Protein AF-A0A928IYZ0-F1 (afdb_monomer)

Secondary structure (DSSP, 8-state):
--TT--EEEE-TBTTTBSSS---TT-GGG--B-TTHHHHHHHHTTT-EEEEEESS-HHHHHHHHHHTT-GGGEEEEEEHHHHT--TT-HHHHHHHHHHHT--GGGEEEEES-HHHHHHHHHTT-EEEEE-TT----SS-EESSHHHHHHHH-

Sequence (152 aa):
MICQYKTLILDAYGVIFKEYSCKSNEIESLTMDEGFLDFANKIKSKYEIVLLSNDDSEQSKKITAYYGIDEYFSAKIISSEANCKKPSLQIFDITLERIGRKPSECIFVDWDVKSLLAAEEVGISTVLFNRNEDNFDGMTVYSFKELFDIIG

Solvent-accessible surface area (backbone atoms only — not comparable to full-atom values): 8533 Å² total; per-residue (Å²): 138,71,89,60,54,47,34,40,35,31,30,46,44,39,54,44,23,67,45,82,68,81,62,96,85,47,72,85,77,59,45,68,42,84,47,44,64,63,40,50,67,65,41,56,83,69,28,50,31,29,40,50,30,85,39,52,51,70,57,51,51,52,53,35,57,73,72,66,51,57,87,62,43,80,42,77,48,32,17,60,76,67,77,41,42,77,52,44,56,66,41,55,53,53,46,32,62,76,72,72,52,59,38,73,25,31,38,39,38,35,52,52,65,66,42,42,55,32,38,44,78,69,46,25,43,56,35,38,34,45,81,79,74,71,93,67,101,62,53,72,32,77,44,47,64,52,47,40,75,74,75,102

Nearest PDB structures (foldseek):
  2no5-assembly1_B  TM=8.684E-01  e=2.177E-08  Burkholderia cepacia
  2no4-assembly1_B  TM=8.672E-01  e=4.312E-08  Burkholderia cepacia
  6q7q-assembly1_A  TM=9.008E-01  e=3.808E-08  Pyrococcus horikoshii
  3cnh-assembly2_B  TM=8.966E-01  e=4.862E-07  Deinococcus radiodurans R1 = ATCC 13939 = DSM 20539
  7arp-assembly1_B  TM=8.706E-01  e=7.058E-07  Zobellia galactanivorans

pLDDT: mean 93.75, std 9.57, range [50.94, 98.81]

Foldseek 3Di:
DQPQAAAEEEECAVAQWVHNDDDQPPLVPIHGDPLVVVLLVVCLVRYQYAYAYADDPVSVVVNCVVVVNPVSHPYYQYCVVVVHHPPPLVSLVVVCVVVVHQLRRYEYEDQDQRNQVSSVVSPHHYEHCHCPVDDDPHHYDVDSVVVSVVND

Radius of gyration: 14.14 Å; Cα contacts (8 Å, |Δi|>4): 262; chains: 1; bounding box: 41×33×32 Å

Structure (mmCIF, N/CA/C/O backbone):
data_AF-A0A928IYZ0-F1
#
_entry.id   AF-A0A928IYZ0-F1
#
loop_
_atom_site.group_PDB
_atom_site.id
_atom_site.type_symbol
_atom_site.label_atom_id
_atom_site.label_alt_id
_atom_site.label_comp_id
_atom_site.label_asym_id
_atom_site.label_entity_id
_atom_site.label_seq_id
_atom_site.pdbx_PDB_ins_code
_atom_site.Cartn_x
_atom_site.Cartn_y
_atom_site.Cartn_z
_atom_site.occupancy
_atom_site.B_iso_or_equiv
_atom_site.auth_seq_id
_atom_site.auth_comp_id
_atom_site.auth_asym_id
_atom_site.auth_atom_id
_atom_site.pdbx_PDB_model_num
ATOM 1 N N . MET A 1 1 ? -21.509 -4.970 0.964 1.00 51.00 1 MET A N 1
ATOM 2 C CA . MET A 1 1 ? -20.483 -5.267 1.989 1.00 51.00 1 MET A CA 1
ATOM 3 C C . MET A 1 1 ? -19.306 -4.271 1.977 1.00 51.00 1 MET A C 1
ATOM 5 O O . MET A 1 1 ? -18.388 -4.441 2.756 1.00 51.00 1 MET A O 1
ATOM 9 N N . ILE A 1 2 ? -19.353 -3.201 1.161 1.00 50.94 2 ILE A N 1
ATOM 10 C CA . ILE A 1 2 ? -18.227 -2.274 0.891 1.00 50.94 2 ILE A CA 1
ATOM 11 C C . ILE A 1 2 ? -18.224 -1.045 1.839 1.00 50.94 2 ILE A C 1
ATOM 13 O O . ILE A 1 2 ? -17.278 -0.278 1.885 1.00 50.94 2 ILE A O 1
ATOM 17 N N . CYS A 1 3 ? -19.263 -0.863 2.664 1.00 56.00 3 CYS A N 1
ATOM 18 C CA . CYS A 1 3 ? -19.487 0.370 3.436 1.00 56.00 3 CYS A CA 1
ATOM 19 C C . CYS A 1 3 ? -18.571 0.560 4.671 1.00 56.00 3 CYS A C 1
ATOM 21 O O . CYS A 1 3 ? -18.749 1.539 5.396 1.00 56.00 3 CYS A O 1
ATOM 23 N N . GLN A 1 4 ? -17.649 -0.373 4.952 1.00 73.12 4 GLN A N 1
ATOM 24 C CA . GLN A 1 4 ? -16.816 -0.348 6.167 1.00 73.12 4 GLN A CA 1
ATOM 25 C C . GLN A 1 4 ? -15.417 0.244 5.959 1.00 73.12 4 GLN A C 1
ATOM 27 O O . GLN A 1 4 ? -14.876 0.848 6.883 1.00 73.12 4 GLN A O 1
ATOM 32 N N . TYR A 1 5 ? -14.846 0.102 4.762 1.00 80.31 5 TYR A N 1
ATOM 33 C CA . TYR A 1 5 ? -13.495 0.571 4.475 1.00 80.31 5 TYR A CA 1
ATOM 34 C C . TYR A 1 5 ? -13.516 2.002 3.947 1.00 80.31 5 TYR A C 1
ATOM 36 O O . TYR A 1 5 ? -14.387 2.374 3.164 1.00 80.31 5 TYR A O 1
ATOM 44 N N . LYS A 1 6 ? -12.549 2.801 4.393 1.00 90.62 6 LYS A N 1
ATOM 45 C CA . LYS A 1 6 ? -12.400 4.219 4.041 1.00 90.62 6 LYS A CA 1
ATOM 46 C C . LYS A 1 6 ? -11.017 4.539 3.493 1.00 90.62 6 LYS A C 1
ATOM 48 O O . LYS A 1 6 ? -10.877 5.499 2.740 1.00 90.62 6 LYS A O 1
ATOM 53 N N . THR A 1 7 ? -10.012 3.744 3.855 1.00 97.75 7 THR A N 1
ATOM 54 C CA . THR A 1 7 ? -8.623 3.993 3.475 1.00 97.75 7 THR A CA 1
ATOM 55 C C . THR A 1 7 ? -8.022 2.777 2.789 1.00 97.75 7 THR A C 1
ATOM 57 O O . THR A 1 7 ? -8.152 1.649 3.264 1.00 97.75 7 THR A O 1
ATOM 60 N N . LEU A 1 8 ? -7.347 3.032 1.672 1.00 98.38 8 LEU A N 1
ATOM 61 C CA . LEU A 1 8 ? -6.529 2.068 0.955 1.00 98.38 8 LEU A CA 1
ATOM 62 C C . LEU A 1 8 ? -5.058 2.431 1.166 1.00 98.38 8 LEU A C 1
ATOM 64 O O . LEU A 1 8 ? -4.593 3.463 0.689 1.00 98.38 8 LEU A O 1
ATOM 68 N N . ILE A 1 9 ? -4.333 1.591 1.891 1.00 98.81 9 ILE A N 1
ATOM 69 C CA . ILE A 1 9 ? -2.904 1.738 2.153 1.00 98.81 9 ILE A CA 1
ATOM 70 C C . ILE A 1 9 ? -2.162 0.861 1.141 1.00 98.81 9 ILE A C 1
ATOM 72 O O . ILE A 1 9 ? -2.421 -0.337 1.063 1.00 98.81 9 ILE A O 1
ATOM 76 N N . LEU A 1 10 ? -1.252 1.443 0.366 1.00 98.75 10 LEU A N 1
ATOM 77 C CA . LEU A 1 10 ? -0.476 0.752 -0.664 1.00 98.75 10 LEU A CA 1
ATOM 78 C C . LEU A 1 10 ? 1.013 0.772 -0.310 1.00 98.75 10 LEU A C 1
ATOM 80 O O . LEU A 1 10 ? 1.535 1.816 0.094 1.00 98.75 10 LEU A O 1
ATOM 84 N N . ASP A 1 11 ? 1.708 -0.349 -0.504 1.00 98.31 11 ASP A N 1
ATOM 85 C CA . ASP A 1 11 ? 3.164 -0.326 -0.658 1.00 98.31 11 ASP A CA 1
ATOM 86 C C . ASP A 1 11 ? 3.570 0.314 -1.996 1.00 98.31 11 ASP A C 1
ATOM 88 O O . ASP A 1 11 ? 2.783 0.392 -2.943 1.00 98.31 11 ASP A O 1
ATOM 92 N N . ALA A 1 12 ? 4.810 0.801 -2.072 1.00 97.06 12 ALA A N 1
ATOM 93 C CA . ALA A 1 12 ? 5.353 1.356 -3.307 1.00 97.06 12 ALA A CA 1
ATOM 94 C C . ALA A 1 12 ? 5.855 0.253 -4.250 1.00 97.06 12 ALA A C 1
ATOM 96 O O . ALA A 1 12 ? 5.420 0.155 -5.397 1.00 97.06 12 ALA A O 1
ATOM 97 N N . TYR A 1 13 ? 6.800 -0.549 -3.772 1.00 94.94 13 TYR A N 1
ATOM 98 C CA . TYR A 1 13 ? 7.577 -1.489 -4.574 1.00 94.94 13 TYR A CA 1
ATOM 99 C C . TYR A 1 13 ? 6.845 -2.827 -4.666 1.00 94.94 13 TYR A C 1
ATOM 101 O O . TYR A 1 13 ? 6.063 -3.156 -3.793 1.00 94.94 13 TYR A O 1
ATOM 109 N N . GLY A 1 14 ? 6.982 -3.575 -5.757 1.00 93.81 14 GLY A N 1
ATOM 110 C CA . GLY A 1 14 ? 6.186 -4.786 -6.017 1.00 93.81 14 GLY A CA 1
ATOM 111 C C . GLY A 1 14 ? 4.671 -4.566 -6.214 1.00 93.81 14 GLY A C 1
ATOM 112 O O . GLY A 1 14 ? 4.004 -5.440 -6.769 1.00 93.81 14 GLY A O 1
ATOM 113 N N . VAL A 1 15 ? 4.120 -3.406 -5.837 1.00 97.12 15 VAL A N 1
ATOM 114 C CA . VAL A 1 15 ? 2.703 -3.036 -5.993 1.00 97.12 15 VAL A CA 1
ATOM 115 C C . VAL A 1 15 ? 2.544 -1.973 -7.082 1.00 97.12 15 VAL A C 1
ATOM 117 O O . VAL A 1 15 ? 2.103 -2.298 -8.187 1.00 97.12 15 VAL A O 1
ATOM 120 N N . ILE A 1 16 ? 2.923 -0.720 -6.795 1.00 97.75 16 ILE A N 1
ATOM 121 C CA . ILE A 1 16 ? 2.821 0.422 -7.721 1.00 97.75 16 ILE A CA 1
ATOM 122 C C . ILE A 1 16 ? 3.962 0.388 -8.736 1.00 97.75 16 ILE A C 1
ATOM 124 O O . ILE A 1 16 ? 3.732 0.571 -9.929 1.00 97.75 16 ILE A O 1
ATOM 128 N N . PHE A 1 17 ? 5.181 0.135 -8.270 1.00 95.75 17 PHE A N 1
ATOM 129 C CA . PHE A 1 17 ? 6.361 -0.076 -9.102 1.00 95.75 17 PHE A CA 1
ATOM 130 C C . PHE A 1 17 ? 6.646 -1.572 -9.194 1.00 95.75 17 PHE A C 1
ATOM 132 O O . PHE A 1 17 ? 6.497 -2.292 -8.210 1.00 95.75 17 PHE A O 1
ATOM 139 N N . LYS A 1 18 ? 7.016 -2.065 -10.376 1.00 91.00 18 LYS A N 1
ATOM 140 C CA . LYS A 1 18 ? 7.190 -3.508 -10.615 1.00 91.00 18 LYS A CA 1
ATOM 141 C C . LYS A 1 18 ? 8.423 -4.071 -9.909 1.00 91.00 18 LYS A C 1
ATOM 143 O O . LYS A 1 18 ? 8.499 -5.268 -9.655 1.00 91.00 18 LYS A O 1
ATOM 148 N N . GLU A 1 19 ? 9.382 -3.215 -9.593 1.00 84.69 19 GLU A N 1
ATOM 149 C CA . GLU A 1 19 ? 10.603 -3.553 -8.883 1.00 84.69 19 GLU A CA 1
ATOM 150 C C . GLU A 1 19 ? 10.366 -3.610 -7.369 1.00 84.69 19 GLU A C 1
ATOM 152 O O . GLU A 1 19 ? 9.580 -2.840 -6.824 1.00 84.69 19 GLU A O 1
ATOM 157 N N . TYR A 1 20 ? 11.103 -4.482 -6.675 1.00 73.62 20 TYR A N 1
ATOM 158 C CA . TYR A 1 20 ? 11.013 -4.682 -5.217 1.00 73.62 20 TYR A CA 1
ATOM 159 C C . TYR A 1 20 ? 11.842 -3.687 -4.389 1.00 73.62 20 TYR A C 1
ATOM 161 O O . TYR A 1 20 ? 11.783 -3.687 -3.162 1.00 73.62 20 TYR A O 1
ATOM 169 N N . SER A 1 21 ? 12.655 -2.863 -5.051 1.00 72.69 21 SER A N 1
ATOM 170 C CA . SER A 1 21 ? 13.391 -1.749 -4.447 1.00 72.69 21 SER A CA 1
ATOM 171 C C . SER A 1 21 ? 13.930 -0.830 -5.539 1.00 72.69 21 SER A C 1
ATOM 173 O O . SER A 1 21 ? 14.270 -1.297 -6.628 1.00 72.69 21 SER A O 1
ATOM 175 N N . CYS A 1 22 ? 14.075 0.458 -5.233 1.00 67.38 22 CYS A N 1
ATOM 176 C CA . CYS A 1 22 ? 14.836 1.384 -6.064 1.00 67.38 22 CYS A CA 1
ATOM 177 C C . CYS A 1 22 ? 16.256 1.529 -5.501 1.00 67.38 22 CYS A C 1
ATOM 179 O O . CYS A 1 22 ? 16.443 1.829 -4.320 1.00 67.38 22 CYS A O 1
ATOM 181 N N . LYS A 1 23 ? 17.279 1.354 -6.343 1.00 66.62 23 LYS A N 1
ATOM 182 C CA . LYS A 1 23 ? 18.632 1.816 -6.010 1.00 66.62 23 LYS A CA 1
ATOM 183 C C . LYS A 1 23 ? 18.641 3.328 -6.204 1.00 66.62 23 LYS A C 1
ATOM 185 O O . LYS A 1 23 ? 18.247 3.798 -7.265 1.00 66.62 23 LYS A O 1
ATOM 190 N N . SER A 1 24 ? 19.102 4.072 -5.200 1.00 60.19 24 SER A N 1
ATOM 191 C CA . SER A 1 24 ? 18.935 5.528 -5.012 1.00 60.19 24 SER A CA 1
ATOM 192 C C . SER A 1 24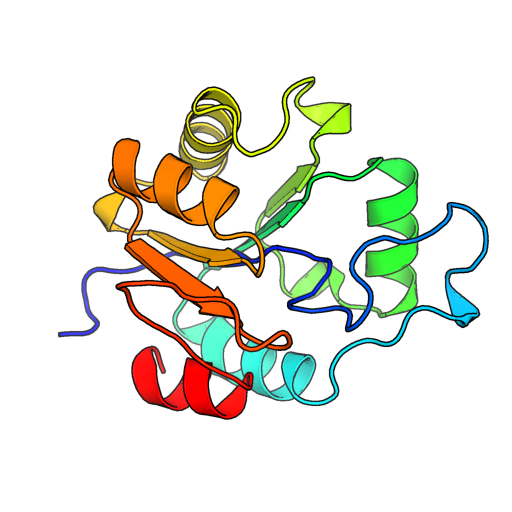 ? 19.340 6.467 -6.169 1.00 60.19 24 SER A C 1
ATOM 194 O O . SER A 1 24 ? 19.156 7.672 -6.050 1.00 60.19 24 SER A O 1
ATOM 196 N N . ASN A 1 25 ? 19.835 5.956 -7.301 1.00 58.22 25 ASN A N 1
ATOM 197 C CA . ASN A 1 25 ? 20.254 6.737 -8.468 1.00 58.22 25 ASN A CA 1
ATOM 198 C C . ASN A 1 25 ? 19.658 6.267 -9.815 1.00 58.22 25 ASN A C 1
ATOM 200 O O . ASN A 1 25 ? 20.034 6.817 -10.844 1.00 58.22 25 ASN A O 1
ATOM 204 N N . GLU A 1 26 ? 18.750 5.285 -9.847 1.00 70.06 26 GLU A N 1
ATOM 205 C CA . GLU A 1 26 ? 18.227 4.708 -11.103 1.00 70.06 26 GLU A CA 1
ATOM 206 C C . GLU A 1 26 ? 16.699 4.850 -11.229 1.00 70.06 26 GLU A C 1
ATOM 208 O O . GLU A 1 26 ? 15.999 3.900 -11.555 1.00 70.06 26 GLU A O 1
ATOM 213 N N . ILE A 1 27 ? 16.143 6.041 -10.976 1.00 76.75 27 ILE A N 1
ATOM 214 C CA . ILE A 1 27 ? 14.689 6.279 -11.132 1.00 76.75 27 ILE A CA 1
ATOM 215 C C . ILE A 1 27 ? 14.220 5.942 -12.560 1.00 76.75 27 ILE A C 1
ATOM 217 O O . ILE A 1 27 ? 13.117 5.444 -12.740 1.00 76.75 27 ILE A O 1
ATOM 221 N N . GLU A 1 28 ? 15.076 6.148 -13.564 1.00 73.50 28 GLU A N 1
ATOM 222 C CA . GLU A 1 28 ? 14.785 5.850 -14.974 1.00 73.50 28 GLU A CA 1
ATOM 223 C C . GLU A 1 28 ? 14.610 4.353 -15.274 1.00 73.50 28 GLU A C 1
ATOM 225 O O . GLU A 1 28 ? 14.005 4.012 -16.288 1.00 73.50 28 GLU A O 1
ATOM 230 N N . SER A 1 29 ? 15.136 3.459 -14.426 1.00 79.06 29 SER A N 1
ATOM 231 C CA . SER A 1 29 ? 14.951 2.009 -14.576 1.00 79.06 29 SER A CA 1
ATOM 232 C C . SER A 1 29 ? 13.746 1.481 -13.803 1.00 79.06 29 SER A C 1
ATOM 234 O O . SER A 1 29 ? 13.346 0.339 -14.022 1.00 79.06 29 SER A O 1
ATOM 236 N N . LEU A 1 30 ? 13.162 2.301 -12.924 1.00 89.06 30 LEU A N 1
ATOM 237 C CA . LEU A 1 30 ? 11.943 1.963 -12.210 1.00 89.06 30 LEU A CA 1
ATOM 238 C C . LEU A 1 30 ? 10.769 1.971 -13.200 1.00 89.06 30 LEU A C 1
ATOM 240 O O . LEU A 1 30 ? 10.664 2.830 -14.078 1.00 89.06 30 LEU A O 1
ATOM 244 N N . THR A 1 31 ? 9.862 1.010 -13.076 1.00 92.88 31 THR A N 1
ATOM 245 C CA . THR A 1 31 ? 8.715 0.876 -13.971 1.00 92.88 31 THR A CA 1
ATOM 246 C C . THR A 1 31 ? 7.443 0.896 -13.148 1.00 92.88 31 THR A C 1
ATOM 248 O O . THR A 1 31 ? 7.119 -0.063 -12.446 1.00 92.88 31 THR A O 1
ATOM 251 N N . MET A 1 32 ? 6.678 1.981 -13.260 1.00 95.69 32 MET A N 1
ATOM 252 C CA . MET A 1 32 ? 5.332 2.026 -12.696 1.00 95.69 32 MET A CA 1
ATOM 253 C C . MET A 1 32 ? 4.419 1.050 -13.443 1.00 95.69 32 MET A C 1
ATOM 255 O O . MET A 1 32 ? 4.477 0.929 -14.669 1.00 95.69 32 MET A O 1
ATOM 259 N N . ASP A 1 33 ? 3.569 0.344 -12.707 1.00 97.06 33 ASP A N 1
ATOM 260 C CA . ASP A 1 33 ? 2.554 -0.512 -13.294 1.00 97.06 33 ASP A CA 1
ATOM 261 C C . ASP A 1 33 ? 1.544 0.315 -14.096 1.00 97.06 33 ASP A C 1
ATOM 263 O O . ASP A 1 33 ? 0.995 1.310 -13.619 1.00 97.06 33 ASP A O 1
ATOM 267 N N . GLU A 1 34 ? 1.282 -0.119 -15.326 1.00 95.88 34 GLU A N 1
ATOM 268 C CA . GLU A 1 34 ? 0.387 0.568 -16.258 1.00 95.88 34 GLU A CA 1
ATOM 269 C C . GLU A 1 34 ? -1.065 0.639 -15.762 1.00 95.88 34 GLU 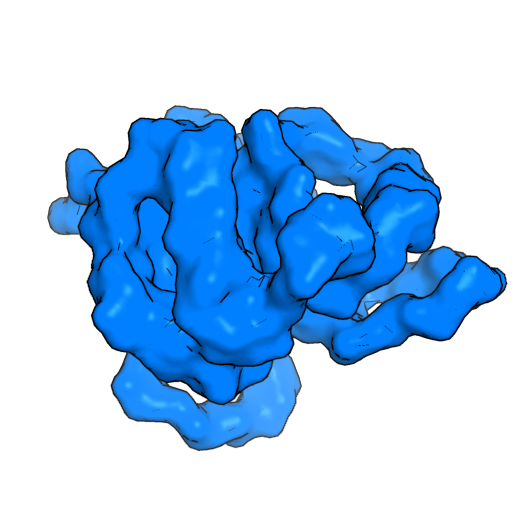A C 1
ATOM 271 O O . GLU A 1 34 ? -1.798 1.558 -16.126 1.00 95.88 34 GLU A O 1
ATOM 276 N N . GLY A 1 35 ? -1.478 -0.290 -14.893 1.00 97.69 35 GLY A N 1
ATOM 277 C CA . GLY A 1 35 ? -2.812 -0.316 -14.307 1.00 97.69 35 GLY A CA 1
ATOM 278 C C . GLY A 1 35 ? -3.006 0.661 -13.148 1.00 97.69 35 GLY A C 1
ATOM 279 O O . GLY A 1 35 ? -4.152 0.954 -12.802 1.00 97.69 35 GLY A O 1
ATOM 280 N N . PHE A 1 36 ? -1.929 1.189 -12.552 1.00 98.44 36 PHE A N 1
ATOM 281 C CA . PHE A 1 36 ? -2.030 1.998 -11.334 1.00 98.44 36 PHE A CA 1
ATOM 282 C C . PHE A 1 36 ? -2.823 3.291 -11.548 1.00 98.44 36 PHE A C 1
ATOM 284 O O . PHE A 1 36 ? -3.709 3.596 -10.756 1.00 98.44 36 PHE A O 1
ATOM 291 N N . LEU A 1 37 ? -2.546 4.049 -12.616 1.00 98.38 37 LEU A N 1
ATOM 292 C CA . LEU A 1 37 ? -3.185 5.356 -12.827 1.00 98.38 37 LEU A CA 1
ATOM 293 C C . LEU A 1 37 ? -4.692 5.237 -13.085 1.00 98.38 37 LEU A C 1
ATOM 295 O O . LEU A 1 37 ? -5.474 6.025 -12.550 1.00 98.38 37 LEU A O 1
ATOM 299 N N . ASP A 1 38 ? -5.115 4.261 -13.890 1.00 98.19 38 ASP A N 1
ATOM 300 C CA . ASP A 1 38 ? -6.539 4.005 -14.139 1.00 98.19 38 ASP A CA 1
ATOM 301 C C . ASP A 1 38 ? -7.249 3.561 -12.851 1.00 98.19 38 ASP A C 1
ATOM 303 O O . ASP A 1 38 ? -8.302 4.098 -12.495 1.00 98.19 38 ASP A O 1
ATOM 307 N N . PHE A 1 39 ? -6.624 2.654 -12.097 1.00 98.50 39 PHE A N 1
ATOM 308 C CA . PHE A 1 39 ? -7.111 2.214 -10.795 1.00 98.50 39 PHE A CA 1
ATOM 309 C C . PHE A 1 39 ? -7.255 3.372 -9.803 1.00 98.50 39 PHE A C 1
ATOM 311 O O . PHE A 1 39 ? -8.342 3.590 -9.263 1.00 98.50 39 PHE A O 1
ATOM 318 N N . ALA A 1 40 ? -6.189 4.148 -9.602 1.00 98.31 40 ALA A N 1
ATOM 319 C CA . ALA A 1 40 ? -6.152 5.256 -8.658 1.00 98.31 40 ALA A CA 1
ATOM 320 C C . ALA A 1 40 ? -7.219 6.308 -8.998 1.00 98.31 40 ALA A C 1
ATOM 322 O O . ALA A 1 40 ? -7.934 6.781 -8.114 1.00 98.31 40 ALA A O 1
ATOM 323 N N . ASN A 1 41 ? -7.414 6.619 -10.285 1.00 97.88 41 ASN A N 1
ATOM 324 C CA . ASN A 1 41 ? -8.455 7.549 -10.727 1.00 97.88 41 ASN A CA 1
ATOM 325 C C . ASN A 1 41 ? -9.879 7.066 -10.450 1.00 97.88 41 ASN A C 1
ATOM 327 O O . ASN A 1 41 ? -10.732 7.880 -10.091 1.00 97.88 41 ASN A O 1
ATOM 331 N N . LYS A 1 42 ? -10.147 5.767 -10.594 1.00 96.81 42 LYS A N 1
ATOM 332 C CA . LYS A 1 42 ? -11.467 5.193 -10.301 1.00 96.81 42 LYS A CA 1
ATOM 333 C C . LYS A 1 42 ? -11.725 5.111 -8.798 1.00 96.81 42 LYS A C 1
ATOM 335 O O . LYS A 1 42 ? -12.816 5.450 -8.335 1.00 96.81 42 LYS A O 1
ATOM 340 N N . ILE A 1 43 ? -10.718 4.695 -8.031 1.00 96.44 43 ILE A N 1
ATOM 341 C CA . ILE A 1 43 ? -10.880 4.345 -6.618 1.00 96.44 43 ILE A CA 1
ATOM 342 C C . ILE A 1 43 ? -10.784 5.549 -5.671 1.00 96.44 43 ILE A C 1
ATOM 344 O O . ILE A 1 43 ? -11.403 5.524 -4.608 1.00 96.44 43 ILE A O 1
ATOM 348 N N . LYS A 1 44 ? -10.108 6.642 -6.067 1.00 95.50 44 LYS A N 1
ATOM 349 C CA . LYS A 1 44 ? -9.925 7.847 -5.226 1.00 95.50 44 LYS A CA 1
ATOM 350 C C . LYS A 1 44 ? -11.223 8.548 -4.812 1.00 95.50 44 LYS A C 1
ATOM 352 O O . LYS A 1 44 ? -11.227 9.340 -3.880 1.00 95.50 44 LYS A O 1
ATOM 357 N N . SER A 1 45 ? -12.334 8.273 -5.499 1.00 93.12 45 SER A N 1
ATOM 358 C CA . SER A 1 45 ? -13.662 8.776 -5.111 1.00 93.12 45 SER A CA 1
ATOM 359 C C . SER A 1 45 ? -14.296 7.996 -3.950 1.00 93.12 45 SER A C 1
ATOM 361 O O . SER A 1 45 ? -15.216 8.495 -3.305 1.00 93.12 45 SER A O 1
ATOM 363 N N . LYS A 1 46 ? -13.814 6.774 -3.696 1.00 94.19 46 LYS A N 1
ATOM 364 C CA . LYS A 1 46 ? -14.321 5.841 -2.683 1.00 94.19 46 LYS A CA 1
ATOM 365 C C . LYS A 1 46 ? -13.387 5.713 -1.479 1.00 94.19 46 LYS A C 1
ATOM 367 O O . LYS A 1 46 ? -13.870 5.480 -0.375 1.00 94.19 46 LYS A O 1
ATOM 372 N N . TYR A 1 47 ? -12.080 5.872 -1.693 1.00 96.88 47 TYR A N 1
ATOM 373 C CA . TYR A 1 47 ? -11.048 5.663 -0.680 1.00 96.88 47 TYR A CA 1
ATOM 374 C C . TYR A 1 47 ? -10.086 6.844 -0.598 1.00 96.88 47 TYR A C 1
ATOM 376 O O . TYR A 1 47 ? -9.670 7.397 -1.616 1.00 96.88 47 TYR A O 1
ATOM 384 N N . GLU A 1 48 ? -9.649 7.153 0.619 1.00 97.38 48 GLU A N 1
ATOM 385 C CA . GLU A 1 48 ? -8.390 7.864 0.831 1.00 97.38 48 GLU A CA 1
ATOM 386 C C . GLU A 1 48 ? -7.237 6.905 0.533 1.00 97.38 48 GLU A C 1
ATOM 388 O O . GLU A 1 48 ? -7.152 5.839 1.145 1.00 97.38 48 GLU A O 1
ATOM 393 N N . ILE A 1 49 ? -6.359 7.262 -0.403 1.00 98.56 49 ILE A N 1
ATOM 394 C CA . ILE A 1 49 ? -5.205 6.429 -0.748 1.00 98.56 49 ILE A CA 1
ATOM 395 C C . ILE A 1 49 ? -3.997 6.913 0.052 1.00 98.56 49 ILE A C 1
ATOM 397 O O . ILE A 1 49 ? -3.700 8.106 0.093 1.00 98.56 49 ILE A O 1
ATOM 401 N N . VAL A 1 50 ? -3.296 5.987 0.692 1.00 98.81 50 VAL A N 1
ATOM 402 C CA . VAL A 1 50 ? -2.142 6.252 1.554 1.00 98.81 50 VAL A CA 1
ATOM 403 C C . VAL A 1 50 ? -0.966 5.418 1.072 1.00 98.81 50 VAL A C 1
ATOM 405 O O . VAL A 1 50 ? -1.121 4.233 0.796 1.00 98.81 50 VAL A O 1
ATOM 408 N N . LEU A 1 51 ? 0.218 6.020 0.994 1.00 98.75 51 LEU A N 1
ATOM 409 C CA . LEU A 1 51 ? 1.454 5.293 0.716 1.00 98.75 51 LEU A CA 1
ATOM 410 C C . LEU A 1 51 ? 2.112 4.880 2.036 1.00 98.75 51 LEU A C 1
ATOM 412 O O . LEU A 1 51 ? 2.392 5.748 2.861 1.00 98.75 51 LEU A O 1
ATOM 416 N N . LEU A 1 52 ? 2.405 3.594 2.223 1.00 98.75 52 LEU A N 1
ATOM 417 C CA . LEU A 1 52 ? 3.210 3.081 3.336 1.00 98.75 52 LEU A CA 1
ATOM 418 C C . LEU A 1 52 ? 4.379 2.265 2.782 1.00 98.75 52 LEU A C 1
ATOM 420 O O . LEU A 1 52 ? 4.201 1.109 2.403 1.00 98.75 52 LEU A O 1
ATOM 424 N N . SER A 1 53 ? 5.575 2.856 2.769 1.00 97.94 53 SER A N 1
ATOM 425 C CA . SER A 1 53 ? 6.739 2.272 2.095 1.00 97.94 53 SER A CA 1
ATOM 426 C C . SER A 1 53 ? 7.971 2.173 2.994 1.00 97.94 53 SER A C 1
ATOM 428 O O . SER A 1 53 ? 8.347 3.115 3.707 1.00 97.94 53 SER A O 1
ATOM 430 N N . ASN A 1 54 ? 8.638 1.021 2.912 1.00 96.81 54 ASN A N 1
ATOM 431 C CA . ASN A 1 54 ? 9.976 0.820 3.458 1.00 96.81 54 ASN A CA 1
ATOM 432 C C . ASN A 1 54 ? 11.015 1.476 2.540 1.00 96.81 54 ASN A C 1
ATOM 434 O O . ASN A 1 54 ? 11.704 0.794 1.786 1.00 96.81 54 ASN A O 1
ATOM 438 N N . ASP A 1 55 ? 11.109 2.800 2.602 1.00 94.56 55 ASP A N 1
ATOM 439 C CA . ASP A 1 55 ? 11.979 3.589 1.729 1.00 94.56 55 ASP A CA 1
ATOM 440 C C . ASP A 1 55 ? 12.766 4.656 2.501 1.00 94.56 55 ASP A C 1
ATOM 442 O O . ASP A 1 55 ? 12.506 4.916 3.686 1.00 94.56 55 ASP A O 1
ATOM 446 N N . ASP A 1 56 ? 13.704 5.280 1.792 1.00 94.25 56 ASP A N 1
ATOM 447 C CA . ASP A 1 56 ? 14.223 6.599 2.112 1.00 94.25 56 ASP A CA 1
ATOM 448 C C . ASP A 1 56 ? 13.243 7.694 1.654 1.00 94.25 56 ASP A C 1
ATOM 450 O O . ASP A 1 56 ? 12.639 7.628 0.582 1.00 94.25 56 ASP A O 1
ATOM 454 N N . SER A 1 57 ? 13.060 8.731 2.467 1.00 95.31 57 SER A N 1
ATOM 455 C CA . SER A 1 57 ? 12.054 9.756 2.218 1.00 95.31 57 SER A CA 1
ATOM 456 C C . SER A 1 57 ? 12.435 10.760 1.144 1.00 95.31 57 SER A C 1
ATOM 458 O O . SER A 1 57 ? 11.540 11.247 0.449 1.00 95.31 57 SER A O 1
ATOM 460 N N . GLU A 1 58 ? 13.722 11.064 0.953 1.00 94.38 58 GLU A N 1
ATOM 461 C CA . GLU A 1 58 ? 14.148 11.880 -0.184 1.00 94.38 58 GLU A CA 1
ATOM 462 C C . GLU A 1 58 ? 13.953 11.109 -1.485 1.00 94.38 58 GLU A C 1
ATOM 464 O O . GLU A 1 58 ? 13.449 11.668 -2.462 1.00 94.38 58 GLU A O 1
ATOM 469 N N . GLN A 1 59 ? 14.292 9.818 -1.484 1.00 92.31 59 GLN A N 1
ATOM 470 C CA . GLN A 1 59 ? 14.086 8.949 -2.637 1.00 92.31 59 GLN A CA 1
ATOM 471 C C . GLN A 1 59 ? 12.601 8.809 -2.985 1.00 92.31 59 GLN A C 1
ATOM 473 O O . GLN A 1 59 ? 12.209 9.064 -4.125 1.00 92.31 59 GLN A O 1
ATOM 478 N N . SER A 1 60 ? 11.758 8.502 -1.998 1.00 94.88 60 SER A N 1
ATOM 479 C CA . SER A 1 60 ? 10.312 8.383 -2.188 1.00 94.88 60 SER A CA 1
ATOM 480 C C . SER A 1 60 ? 9.694 9.674 -2.741 1.00 94.88 60 SER A C 1
ATOM 482 O O . SER A 1 60 ? 8.873 9.627 -3.663 1.00 94.88 60 SER A O 1
ATOM 484 N N . LYS A 1 61 ? 10.126 10.847 -2.250 1.00 95.56 61 LYS A N 1
ATOM 485 C CA . LYS A 1 61 ? 9.698 12.158 -2.777 1.00 95.56 61 LYS A CA 1
ATOM 486 C C . LYS A 1 61 ? 10.109 12.347 -4.236 1.00 95.56 61 LYS A C 1
ATOM 488 O O . LYS A 1 61 ? 9.283 12.775 -5.033 1.00 95.56 61 LYS A O 1
ATOM 493 N N . LYS A 1 62 ? 11.348 12.005 -4.604 1.00 94.12 62 LYS A N 1
ATOM 494 C CA . LYS A 1 62 ? 11.822 12.115 -5.995 1.00 94.12 62 LYS A CA 1
ATOM 495 C C . LYS A 1 62 ? 11.037 11.204 -6.936 1.00 94.12 62 LYS A C 1
ATOM 497 O O . LYS A 1 62 ? 10.616 11.662 -7.992 1.00 94.12 62 LYS A O 1
ATOM 502 N N . ILE A 1 63 ? 10.815 9.948 -6.548 1.00 94.06 63 ILE A N 1
ATOM 503 C CA . ILE A 1 63 ? 10.079 8.970 -7.359 1.00 94.06 63 ILE A CA 1
ATOM 504 C C . ILE A 1 63 ? 8.629 9.422 -7.561 1.00 94.06 63 ILE A C 1
ATOM 506 O O . ILE A 1 63 ? 8.167 9.519 -8.694 1.00 94.06 63 ILE A O 1
ATOM 510 N N . THR A 1 64 ? 7.915 9.744 -6.480 1.00 96.00 64 THR A N 1
ATOM 511 C CA . THR A 1 64 ? 6.502 10.163 -6.571 1.00 96.00 64 THR A CA 1
ATOM 512 C C . THR A 1 64 ? 6.321 11.428 -7.414 1.00 96.00 64 THR A C 1
ATOM 514 O O . THR A 1 64 ? 5.402 11.473 -8.237 1.00 96.00 64 THR A O 1
ATOM 517 N N . ALA A 1 65 ? 7.253 12.382 -7.313 1.00 95.50 65 ALA A N 1
ATOM 518 C CA . ALA A 1 65 ? 7.268 13.580 -8.146 1.00 95.50 65 ALA A CA 1
ATOM 519 C C . ALA A 1 65 ? 7.593 13.279 -9.619 1.00 95.50 65 ALA A C 1
ATOM 521 O O . ALA A 1 65 ? 6.962 13.846 -10.508 1.00 95.50 65 ALA A O 1
ATOM 522 N N . TYR A 1 66 ? 8.541 12.375 -9.890 1.00 94.44 66 TYR A N 1
ATOM 523 C CA . TYR A 1 66 ? 8.931 11.991 -11.251 1.00 94.44 66 TYR A CA 1
ATOM 524 C C . TYR A 1 66 ? 7.765 11.378 -12.038 1.00 94.44 66 TYR A C 1
ATOM 526 O O . TYR A 1 66 ? 7.540 11.749 -13.187 1.00 94.44 66 TYR A O 1
ATOM 534 N N . TYR A 1 67 ? 6.982 10.494 -11.409 1.00 95.62 67 TYR A N 1
ATOM 535 C CA . TYR A 1 67 ? 5.788 9.907 -12.034 1.00 95.62 67 TYR A CA 1
ATOM 536 C C . TYR A 1 67 ? 4.537 10.790 -11.934 1.00 95.62 67 TYR A C 1
ATOM 538 O O . TYR A 1 67 ? 3.508 10.439 -12.507 1.00 95.62 67 TYR A O 1
ATOM 546 N N . GLY A 1 68 ? 4.596 11.914 -11.212 1.00 96.88 68 GLY A N 1
ATOM 547 C CA . GLY A 1 68 ? 3.458 12.819 -11.041 1.00 96.88 68 GLY A CA 1
ATOM 548 C C . GLY A 1 68 ? 2.284 12.193 -10.282 1.00 96.88 68 GLY A C 1
ATOM 549 O O . GLY A 1 68 ? 1.135 12.457 -10.614 1.00 96.88 68 GLY A O 1
ATOM 550 N N . ILE A 1 69 ? 2.556 11.342 -9.287 1.00 97.88 69 ILE A N 1
ATOM 551 C CA . ILE A 1 69 ? 1.520 10.585 -8.556 1.00 97.88 69 ILE A CA 1
ATOM 552 C C . ILE A 1 69 ? 1.257 11.097 -7.137 1.00 97.88 69 ILE A C 1
ATOM 554 O O . ILE A 1 69 ? 0.448 10.520 -6.413 1.00 97.88 69 ILE A O 1
ATOM 558 N N . ASP A 1 70 ? 1.908 12.188 -6.730 1.00 97.69 70 ASP A N 1
ATOM 559 C CA . ASP A 1 70 ? 1.708 12.803 -5.413 1.00 97.69 70 ASP A CA 1
ATOM 560 C C . ASP A 1 70 ? 0.240 13.144 -5.122 1.00 97.69 70 ASP A C 1
ATOM 562 O O . ASP A 1 70 ? -0.206 13.005 -3.986 1.00 97.69 70 ASP A O 1
ATOM 566 N N . GLU A 1 71 ? -0.527 13.537 -6.143 1.00 96.31 71 GLU A N 1
ATOM 567 C CA . GLU A 1 71 ? -1.929 13.948 -5.996 1.00 96.31 71 GLU A CA 1
ATOM 568 C C . GLU A 1 71 ? -2.871 12.831 -5.521 1.00 96.31 71 GLU A C 1
ATOM 570 O O . GLU A 1 71 ? -3.953 13.122 -5.011 1.00 96.31 71 GLU A O 1
ATOM 575 N N . TYR A 1 72 ? -2.484 11.562 -5.680 1.00 98.19 72 TYR A N 1
ATOM 576 C CA . TYR A 1 72 ? -3.318 10.436 -5.263 1.00 98.19 72 TYR A CA 1
ATOM 577 C C . TYR A 1 72 ? -3.220 10.164 -3.764 1.00 98.19 72 TYR A C 1
ATOM 579 O O . TYR A 1 72 ? -4.150 9.594 -3.199 1.00 98.19 72 TYR A O 1
ATOM 587 N N . PHE A 1 73 ? -2.121 10.555 -3.114 1.00 98.44 73 PHE A N 1
ATOM 588 C CA . PHE A 1 73 ? -1.847 10.167 -1.736 1.00 98.44 73 PHE A CA 1
ATOM 589 C C . PHE A 1 73 ? -2.295 11.242 -0.745 1.00 98.44 73 PHE A C 1
ATOM 591 O O . PHE A 1 73 ? -1.720 12.327 -0.685 1.00 98.44 73 PHE A O 1
ATOM 598 N N . SER A 1 74 ? -3.271 10.917 0.106 1.00 97.69 74 SER A N 1
ATOM 599 C CA . SER A 1 74 ? -3.666 11.779 1.229 1.00 97.69 74 SER A CA 1
ATOM 600 C C . SER A 1 74 ? -2.602 11.813 2.332 1.00 97.69 74 SER A C 1
ATOM 602 O O . SER A 1 74 ? -2.479 12.804 3.052 1.00 97.69 74 SER A O 1
ATOM 604 N N . ALA A 1 75 ? -1.801 10.750 2.447 1.00 98.19 75 ALA A N 1
ATOM 605 C CA . ALA A 1 75 ? -0.633 10.678 3.313 1.00 98.19 75 ALA A CA 1
ATOM 606 C C . ALA A 1 75 ? 0.444 9.754 2.725 1.00 98.19 75 ALA A C 1
ATOM 608 O O . ALA A 1 75 ? 0.144 8.779 2.034 1.00 98.19 75 ALA A O 1
ATOM 609 N N . LYS A 1 76 ? 1.708 10.044 3.052 1.00 98.56 76 LYS A N 1
ATOM 610 C CA . LYS A 1 76 ? 2.863 9.182 2.773 1.00 98.56 76 LYS A CA 1
ATOM 611 C C . LYS A 1 76 ? 3.590 8.886 4.084 1.00 98.56 76 LYS A C 1
ATOM 613 O O . LYS A 1 76 ? 4.029 9.812 4.767 1.00 98.56 76 LYS A O 1
ATOM 618 N N . ILE A 1 77 ? 3.678 7.611 4.446 1.00 98.56 77 ILE A N 1
ATOM 619 C CA . ILE A 1 77 ? 4.373 7.101 5.624 1.00 98.56 77 ILE A CA 1
ATOM 620 C C . ILE A 1 77 ? 5.603 6.361 5.117 1.00 98.56 77 ILE A C 1
ATOM 622 O O . ILE A 1 77 ? 5.504 5.285 4.528 1.00 98.56 77 ILE A O 1
ATOM 626 N N . ILE A 1 78 ? 6.766 6.974 5.316 1.00 98.38 78 ILE A N 1
ATOM 627 C CA . ILE A 1 78 ? 8.040 6.459 4.825 1.00 98.38 78 ILE A CA 1
ATOM 628 C C . ILE A 1 78 ? 8.898 6.024 6.004 1.00 98.38 78 ILE A C 1
ATOM 630 O O . ILE A 1 78 ? 9.058 6.772 6.970 1.00 98.38 78 ILE A O 1
ATOM 634 N N . SER A 1 79 ? 9.454 4.817 5.924 1.00 98.00 79 SER A N 1
ATOM 635 C CA . SER A 1 79 ? 10.128 4.197 7.065 1.00 98.00 79 SER A CA 1
ATOM 636 C C . SER A 1 79 ? 11.314 4.995 7.619 1.00 98.00 79 SER A C 1
ATOM 638 O O . SER A 1 79 ? 11.496 5.033 8.838 1.00 98.00 79 SER A O 1
ATOM 640 N N . SER A 1 80 ? 12.087 5.684 6.764 1.00 97.31 80 SER A N 1
ATOM 641 C CA . SER A 1 80 ? 13.208 6.511 7.233 1.00 97.31 80 SER A CA 1
ATOM 642 C C . SER A 1 80 ? 12.754 7.763 7.994 1.00 97.31 80 SER A C 1
ATOM 644 O O . SER A 1 80 ? 13.427 8.175 8.933 1.00 97.31 80 SER A O 1
ATOM 646 N N . GLU A 1 81 ? 11.584 8.326 7.668 1.00 97.50 81 GLU A N 1
ATOM 647 C CA . GLU A 1 81 ? 10.969 9.420 8.440 1.00 97.50 81 GLU A CA 1
ATOM 648 C C . GLU A 1 81 ? 10.340 8.910 9.743 1.00 97.50 81 GLU A C 1
ATOM 650 O O . GLU A 1 81 ? 10.413 9.577 10.774 1.00 97.50 81 GLU A O 1
ATOM 655 N N . ALA A 1 82 ? 9.736 7.719 9.712 1.00 96.94 82 ALA A N 1
ATOM 656 C CA . ALA A 1 82 ? 9.089 7.108 10.870 1.00 96.94 82 ALA A CA 1
ATOM 657 C C . ALA A 1 82 ? 10.078 6.473 11.869 1.00 96.94 82 ALA A C 1
ATOM 659 O O . ALA A 1 82 ? 9.672 6.104 12.969 1.00 96.94 82 ALA A O 1
ATOM 660 N N . ASN A 1 83 ? 11.358 6.325 11.497 1.00 97.00 83 ASN A N 1
ATOM 661 C CA . ASN A 1 83 ? 12.381 5.580 12.247 1.00 97.00 83 ASN A CA 1
ATOM 662 C C . ASN A 1 83 ? 11.953 4.144 12.611 1.00 97.00 83 ASN A C 1
ATOM 664 O O . ASN A 1 83 ? 12.386 3.577 13.613 1.00 97.00 83 ASN A O 1
ATOM 668 N N . CYS A 1 84 ? 11.084 3.554 11.793 1.00 96.69 84 CYS A N 1
ATOM 669 C CA . CYS A 1 84 ? 10.537 2.215 11.959 1.00 96.69 84 CYS A CA 1
ATOM 670 C C . CYS A 1 84 ? 10.061 1.709 10.593 1.00 96.69 84 CYS A C 1
ATOM 672 O O . CYS A 1 84 ? 9.689 2.507 9.735 1.00 96.69 84 CYS A O 1
ATOM 674 N N . LYS A 1 85 ? 10.097 0.395 10.361 1.00 97.81 85 LYS A N 1
ATOM 675 C CA . LYS A 1 85 ? 9.786 -0.203 9.056 1.00 97.81 85 LYS A CA 1
ATOM 676 C C . LYS A 1 85 ? 8.937 -1.458 9.197 1.00 97.81 85 LYS A C 1
ATOM 678 O O . LYS A 1 85 ? 9.039 -2.160 10.204 1.00 97.81 85 LYS A O 1
ATOM 683 N N . LYS A 1 86 ? 8.168 -1.787 8.160 1.00 97.94 86 LYS A N 1
ATOM 684 C CA . LYS A 1 86 ? 7.481 -3.082 8.057 1.00 97.94 86 LYS A CA 1
ATOM 685 C C . LYS A 1 86 ? 8.521 -4.219 8.091 1.00 97.94 86 LYS A C 1
ATOM 687 O O . LYS A 1 86 ? 9.612 -4.030 7.537 1.00 97.94 86 LYS A O 1
ATOM 692 N N . PRO A 1 87 ? 8.250 -5.361 8.747 1.00 98.12 87 PRO A N 1
ATOM 693 C CA . PRO A 1 87 ? 6.974 -5.777 9.343 1.00 98.12 87 PRO A CA 1
ATOM 694 C C . PRO A 1 87 ? 6.823 -5.426 10.841 1.00 98.12 87 PRO A C 1
ATOM 696 O O . PRO A 1 87 ? 6.087 -6.093 11.554 1.00 98.12 87 PRO A O 1
ATOM 699 N N . SER A 1 88 ? 7.532 -4.423 11.372 1.00 98.31 88 SER A N 1
ATOM 700 C CA . SER A 1 88 ? 7.328 -4.008 12.771 1.00 98.31 88 SER A CA 1
ATOM 701 C C . SER A 1 88 ? 5.896 -3.512 12.986 1.00 98.31 88 SER A C 1
ATOM 703 O O . SER A 1 88 ? 5.483 -2.591 12.287 1.00 98.31 88 SER A O 1
ATOM 705 N N . LEU A 1 89 ? 5.171 -4.041 13.979 1.00 98.31 89 LEU A N 1
ATOM 706 C CA . LEU A 1 89 ? 3.791 -3.623 14.294 1.00 98.31 89 LEU A CA 1
ATOM 707 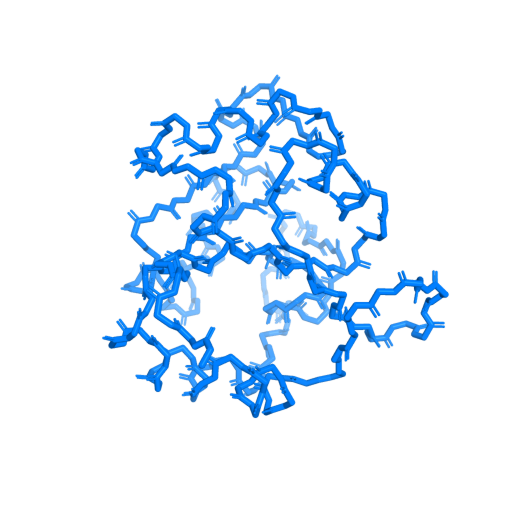C C . LE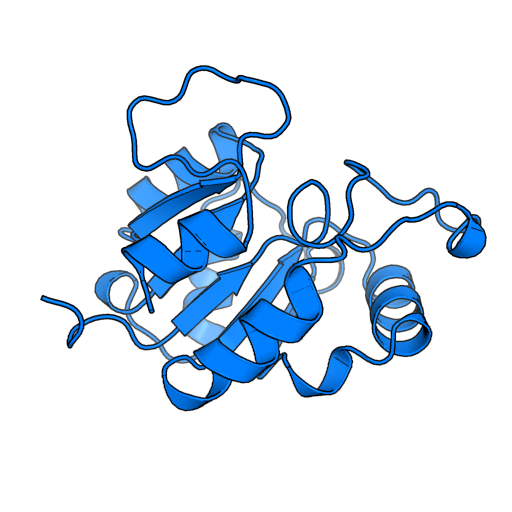U A 1 89 ? 3.667 -2.104 14.498 1.00 98.31 89 LEU A C 1
ATOM 709 O O . LEU A 1 89 ? 2.718 -1.474 14.036 1.00 98.31 89 LEU A O 1
ATOM 713 N N . GLN A 1 90 ? 4.701 -1.499 15.089 1.00 98.44 90 GLN A N 1
ATOM 714 C CA . GLN A 1 90 ? 4.761 -0.069 15.381 1.00 98.44 90 GLN A CA 1
ATOM 715 C C . GLN A 1 90 ? 4.570 0.814 14.135 1.00 98.44 90 GLN A C 1
ATOM 717 O O . GLN A 1 90 ? 4.035 1.915 14.251 1.00 98.44 90 GLN A O 1
ATOM 722 N N . ILE A 1 91 ? 4.990 0.376 12.940 1.00 98.69 91 ILE A N 1
ATOM 723 C CA . ILE A 1 91 ? 4.805 1.197 11.733 1.00 98.69 91 ILE A CA 1
ATOM 724 C C . ILE A 1 91 ? 3.329 1.300 11.341 1.00 98.69 91 ILE A C 1
ATOM 726 O O . ILE A 1 91 ? 2.902 2.332 10.822 1.00 98.69 91 ILE A O 1
ATOM 730 N N . PHE A 1 92 ? 2.541 0.259 11.615 1.00 98.69 92 PHE A N 1
ATOM 731 C CA . PHE A 1 92 ? 1.108 0.260 11.356 1.00 98.69 92 PHE A CA 1
ATOM 732 C C . PHE A 1 92 ? 0.377 1.120 12.385 1.00 98.69 92 PHE A C 1
ATOM 734 O O . PHE A 1 92 ? -0.470 1.914 11.988 1.00 98.69 92 PHE A O 1
ATOM 741 N N . ASP A 1 93 ? 0.778 1.072 13.660 1.00 98.25 93 ASP A N 1
ATOM 742 C CA . ASP A 1 93 ? 0.254 1.974 14.695 1.00 98.25 93 ASP A CA 1
ATOM 743 C C . ASP A 1 93 ? 0.506 3.448 14.339 1.00 98.25 93 ASP A C 1
ATOM 745 O O . ASP A 1 93 ? -0.428 4.250 14.313 1.00 98.25 93 ASP A O 1
ATOM 749 N N . ILE A 1 94 ? 1.748 3.793 13.966 1.00 98.38 94 ILE A N 1
ATOM 750 C CA . ILE A 1 94 ? 2.117 5.140 13.494 1.00 98.38 94 ILE A CA 1
ATOM 751 C C . ILE A 1 94 ? 1.273 5.536 12.279 1.00 98.38 94 ILE A C 1
ATOM 753 O O . ILE A 1 94 ? 0.823 6.679 12.172 1.00 98.38 94 ILE A O 1
ATOM 757 N N . THR A 1 95 ? 1.067 4.603 11.346 1.00 98.50 95 THR A N 1
ATOM 758 C CA . THR A 1 95 ? 0.262 4.852 10.147 1.00 98.50 95 THR A CA 1
ATOM 759 C C . THR A 1 95 ? -1.171 5.193 10.530 1.00 98.50 95 THR A C 1
ATOM 761 O O . THR A 1 95 ? -1.653 6.247 10.124 1.00 98.50 95 THR A O 1
ATOM 764 N N . LEU A 1 96 ? -1.822 4.353 11.340 1.00 98.50 96 LEU A N 1
ATOM 765 C CA . LEU A 1 96 ? -3.205 4.520 11.792 1.00 98.50 96 LEU A CA 1
ATOM 766 C C . LEU A 1 96 ? -3.408 5.813 12.590 1.00 98.50 96 LEU A C 1
ATOM 768 O O . LEU A 1 96 ? -4.391 6.521 12.355 1.00 98.50 96 LEU A O 1
ATOM 772 N N . GLU A 1 97 ? -2.470 6.154 13.479 1.00 98.00 97 GLU A N 1
ATOM 773 C CA . GLU A 1 97 ? -2.478 7.413 14.229 1.00 98.00 97 GLU A CA 1
ATOM 774 C C . GLU A 1 97 ? -2.402 8.616 13.281 1.00 98.00 97 GLU A C 1
ATOM 776 O O . GLU A 1 97 ? -3.222 9.532 13.366 1.00 98.00 97 GLU A O 1
ATOM 781 N N . ARG A 1 98 ? -1.467 8.590 12.323 1.00 97.56 98 ARG A N 1
ATOM 782 C CA . ARG A 1 98 ? -1.235 9.703 11.393 1.00 97.56 98 ARG A CA 1
ATOM 783 C C . ARG A 1 98 ? -2.403 9.947 10.442 1.00 97.56 98 ARG A C 1
ATOM 785 O O . ARG A 1 98 ? -2.645 11.095 10.075 1.00 97.56 98 ARG A O 1
ATOM 792 N N . ILE A 1 99 ? -3.112 8.895 10.038 1.00 97.56 99 ILE A N 1
ATOM 793 C CA . ILE A 1 99 ? -4.289 9.007 9.161 1.00 97.56 99 ILE A CA 1
ATOM 794 C C . ILE A 1 99 ? -5.601 9.162 9.946 1.00 97.56 99 ILE A C 1
ATOM 796 O O . ILE A 1 99 ? -6.636 9.448 9.349 1.00 97.56 99 ILE A O 1
ATOM 800 N N . GLY A 1 100 ? -5.586 8.973 11.271 1.00 97.31 100 GLY A N 1
ATOM 801 C CA . GLY A 1 100 ? -6.765 9.094 12.130 1.00 97.31 100 GLY A CA 1
ATOM 802 C C . GLY A 1 100 ? -7.849 8.046 11.849 1.00 97.31 100 GLY A C 1
ATOM 803 O O . GLY A 1 100 ? -9.040 8.371 11.871 1.00 97.31 100 GLY A O 1
ATOM 804 N N . ARG A 1 101 ? -7.459 6.799 11.554 1.00 96.81 101 ARG A N 1
ATOM 805 C CA . ARG A 1 101 ? -8.380 5.710 11.171 1.00 96.81 101 ARG A CA 1
ATOM 806 C C . ARG A 1 101 ? -8.290 4.521 12.113 1.00 96.81 101 ARG A C 1
ATOM 808 O O . ARG A 1 101 ? -7.255 4.264 12.720 1.00 96.81 101 ARG A O 1
ATOM 815 N N . LYS A 1 102 ? -9.386 3.765 12.207 1.00 97.69 102 LYS A N 1
ATOM 816 C CA . LYS A 1 102 ? -9.377 2.463 12.885 1.00 97.69 102 LYS A CA 1
ATOM 817 C C . LYS A 1 102 ? -8.814 1.389 11.947 1.00 97.69 102 LYS A C 1
ATOM 819 O O . LYS A 1 102 ? -9.105 1.454 10.755 1.00 97.69 102 LYS A O 1
ATOM 824 N N . PRO A 1 103 ? -8.132 0.351 12.468 1.00 97.69 103 PRO A N 1
ATOM 825 C CA . PRO A 1 103 ? -7.652 -0.770 11.654 1.00 97.69 103 PRO A CA 1
ATOM 826 C C . PRO A 1 103 ? -8.731 -1.375 10.742 1.00 97.69 103 PRO A C 1
ATOM 828 O O . PRO A 1 103 ? -8.515 -1.563 9.549 1.00 97.69 103 PRO A O 1
ATOM 831 N N . SER A 1 104 ? -9.943 -1.557 11.277 1.00 96.94 104 SER A N 1
ATOM 832 C CA . SER A 1 104 ? -11.103 -2.106 10.560 1.00 96.94 104 SER A CA 1
ATOM 833 C C . SER A 1 104 ? -11.599 -1.262 9.378 1.00 96.94 104 SER A C 1
ATOM 835 O O . SER A 1 104 ? -12.434 -1.724 8.608 1.00 96.94 104 SER A O 1
ATOM 837 N N . GLU A 1 105 ? -11.161 -0.005 9.267 1.00 96.94 105 GLU A N 1
ATOM 838 C CA . GLU A 1 105 ? -11.513 0.905 8.169 1.00 96.94 105 GLU A CA 1
ATOM 839 C C . GLU A 1 105 ? -10.454 0.904 7.053 1.00 96.94 105 GLU A C 1
ATOM 841 O O . GLU A 1 105 ? -10.622 1.606 6.052 1.00 96.94 105 GLU A O 1
ATOM 846 N N . CYS A 1 106 ? -9.382 0.123 7.205 1.00 98.31 106 CYS A N 1
ATOM 847 C CA . CYS A 1 106 ? -8.233 0.118 6.312 1.00 98.31 106 CYS A CA 1
ATOM 848 C C . CYS A 1 106 ? -8.099 -1.213 5.568 1.00 98.31 106 CYS A C 1
ATOM 850 O O . CYS A 1 106 ? -8.301 -2.290 6.135 1.00 98.31 106 CYS A O 1
ATOM 852 N N . ILE A 1 107 ? -7.696 -1.115 4.302 1.00 98.44 107 ILE A N 1
ATOM 853 C CA . ILE A 1 107 ? -7.155 -2.229 3.523 1.00 98.44 107 ILE A CA 1
ATOM 854 C C . ILE A 1 107 ? -5.687 -1.922 3.254 1.00 98.44 107 ILE A C 1
ATOM 856 O O . ILE A 1 107 ? -5.378 -0.825 2.794 1.00 98.44 107 ILE A O 1
ATOM 860 N N . PHE A 1 108 ? -4.798 -2.869 3.528 1.00 98.81 108 PHE A N 1
ATOM 861 C CA . PHE A 1 108 ? -3.383 -2.781 3.206 1.00 98.81 108 PHE A CA 1
ATOM 862 C C . PHE A 1 108 ? -3.025 -3.730 2.064 1.00 98.81 108 PHE A C 1
ATOM 864 O O . PHE A 1 108 ? -3.321 -4.923 2.125 1.00 98.81 108 PHE A O 1
ATOM 871 N N . VAL A 1 109 ? -2.397 -3.185 1.026 1.00 98.75 109 VAL A N 1
ATOM 872 C CA . VAL A 1 109 ? -1.935 -3.924 -0.148 1.00 98.75 109 VAL A CA 1
ATOM 873 C C . VAL A 1 109 ? -0.415 -3.885 -0.188 1.00 98.75 109 VAL A C 1
ATOM 875 O O . VAL A 1 109 ? 0.183 -2.813 -0.294 1.00 98.75 109 VAL A O 1
ATOM 878 N N . ASP A 1 110 ? 0.196 -5.059 -0.123 1.00 98.44 110 ASP A N 1
ATOM 879 C CA . ASP A 1 110 ? 1.644 -5.259 -0.168 1.00 98.44 110 ASP A CA 1
ATOM 880 C C . ASP A 1 110 ? 1.942 -6.521 -0.990 1.00 98.44 110 ASP A C 1
ATOM 882 O O . ASP A 1 110 ? 1.052 -7.332 -1.253 1.0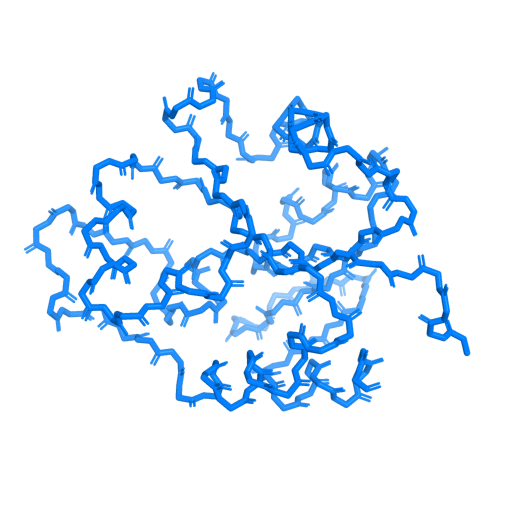0 98.44 110 ASP A O 1
ATOM 886 N N . TRP A 1 111 ? 3.188 -6.688 -1.408 1.00 96.81 111 TRP A N 1
ATOM 887 C CA . TRP A 1 111 ? 3.696 -7.923 -2.001 1.00 96.81 111 TRP A CA 1
ATOM 888 C C . TRP A 1 111 ? 4.396 -8.804 -0.952 1.00 96.81 111 TRP A C 1
ATOM 890 O O . TRP A 1 111 ? 4.525 -10.007 -1.156 1.00 96.81 111 TRP A O 1
ATOM 900 N N . ASP A 1 112 ? 4.859 -8.235 0.169 1.00 96.81 112 ASP A N 1
ATOM 901 C CA . ASP A 1 112 ? 5.555 -8.992 1.215 1.00 96.81 112 ASP A CA 1
ATOM 902 C C . ASP A 1 112 ? 4.572 -9.601 2.225 1.00 96.81 112 ASP A C 1
ATOM 904 O O . ASP A 1 112 ? 4.012 -8.910 3.081 1.00 96.81 112 ASP A O 1
ATOM 908 N N . VAL A 1 113 ? 4.432 -10.930 2.190 1.00 97.81 113 VAL A N 1
ATOM 909 C CA . VAL A 1 113 ? 3.571 -11.700 3.104 1.00 97.81 113 VAL A CA 1
ATOM 910 C C . VAL A 1 113 ? 3.857 -11.393 4.577 1.00 97.81 113 VAL A C 1
ATOM 912 O O . VAL A 1 113 ? 2.927 -11.317 5.376 1.00 97.81 113 VAL A O 1
ATOM 915 N N . LYS A 1 114 ? 5.118 -11.160 4.969 1.00 97.62 114 LYS A N 1
ATOM 916 C CA . LYS A 1 114 ? 5.445 -10.849 6.375 1.00 97.62 114 LYS A CA 1
ATOM 91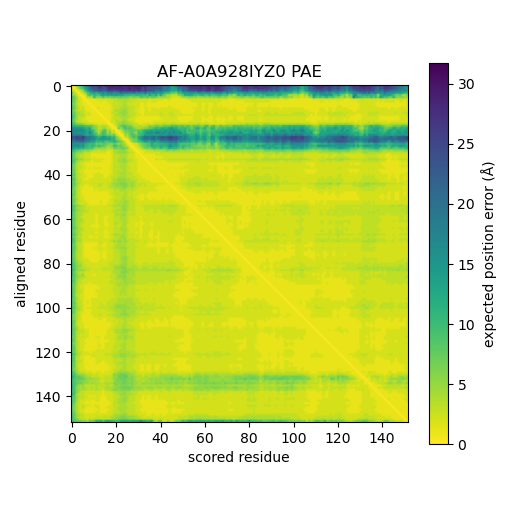7 C C . LYS A 1 114 ? 4.844 -9.519 6.815 1.00 97.62 114 LYS A C 1
ATOM 919 O O . LYS A 1 114 ? 4.402 -9.391 7.954 1.00 97.62 114 LYS A O 1
ATOM 924 N N . SER A 1 115 ? 4.841 -8.542 5.915 1.00 98.25 115 SER A N 1
ATOM 925 C CA . SER A 1 115 ? 4.239 -7.235 6.147 1.00 98.25 115 SER A CA 1
ATOM 926 C C . SER A 1 115 ? 2.714 -7.332 6.234 1.00 98.25 115 SER A C 1
ATOM 928 O O . SER A 1 115 ? 2.122 -6.672 7.084 1.00 98.25 115 SER A O 1
ATOM 930 N N . LEU A 1 116 ? 2.085 -8.199 5.433 1.00 98.62 116 LEU A N 1
ATOM 931 C CA . LEU A 1 116 ? 0.645 -8.463 5.520 1.00 98.62 116 LEU A CA 1
ATOM 932 C C . LEU A 1 116 ? 0.263 -9.120 6.851 1.00 98.62 116 LEU A C 1
ATOM 934 O O . LEU A 1 116 ? -0.601 -8.603 7.548 1.00 98.62 116 LEU A O 1
ATOM 938 N N . LEU A 1 117 ? 0.951 -10.190 7.258 1.00 98.44 117 LEU A N 1
ATOM 939 C CA . LEU A 1 117 ? 0.664 -10.864 8.533 1.00 98.44 117 LEU A CA 1
ATOM 940 C C . LEU A 1 117 ? 0.788 -9.902 9.729 1.00 98.44 117 LEU A C 1
ATOM 942 O O . LEU A 1 117 ? -0.057 -9.894 10.617 1.00 98.44 117 LEU A O 1
ATOM 946 N N . ALA A 1 118 ? 1.790 -9.020 9.716 1.00 98.50 118 ALA A N 1
ATOM 947 C CA . ALA A 1 118 ? 1.940 -7.985 10.738 1.00 98.50 118 ALA A CA 1
ATOM 948 C C . ALA A 1 118 ? 0.796 -6.946 10.724 1.00 98.50 118 ALA A C 1
ATOM 950 O O . ALA A 1 118 ? 0.377 -6.470 11.779 1.00 98.50 118 ALA A O 1
ATOM 951 N N . ALA A 1 119 ? 0.266 -6.597 9.549 1.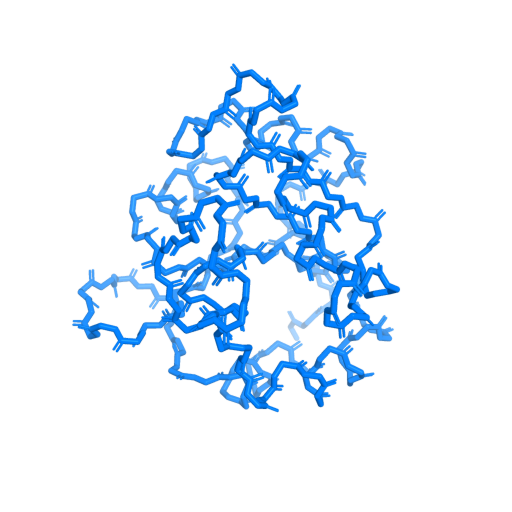00 98.56 119 ALA A N 1
ATOM 952 C CA . ALA A 1 119 ? -0.897 -5.719 9.434 1.00 98.56 119 ALA A CA 1
ATOM 953 C C . ALA A 1 119 ? -2.189 -6.398 9.940 1.00 98.56 119 ALA A C 1
ATOM 955 O O . ALA A 1 119 ? -3.025 -5.749 10.573 1.00 98.56 119 ALA A O 1
ATOM 956 N N . GLU A 1 120 ? -2.343 -7.705 9.716 1.00 98.38 120 GLU A N 1
ATOM 957 C CA . GLU A 1 120 ? -3.467 -8.490 10.244 1.00 98.38 120 GLU A CA 1
ATOM 958 C C . GLU A 1 120 ? -3.457 -8.545 11.773 1.00 98.38 120 GLU A C 1
ATOM 960 O O . GLU A 1 120 ? -4.513 -8.410 12.393 1.00 98.38 120 GLU A O 1
ATOM 965 N N . GLU A 1 121 ? -2.278 -8.669 12.393 1.00 98.31 121 GLU A N 1
ATOM 966 C CA . GLU A 1 121 ? -2.130 -8.669 13.855 1.00 98.31 121 GLU A CA 1
ATOM 967 C C . GLU A 1 121 ? -2.658 -7.381 14.507 1.00 98.31 121 GLU A C 1
ATOM 969 O O . GLU A 1 121 ? -3.214 -7.429 15.607 1.00 98.31 121 GLU A O 1
ATOM 974 N N . VAL A 1 122 ? -2.552 -6.235 13.823 1.00 97.75 122 VAL A N 1
ATOM 975 C CA . VAL A 1 122 ? -3.128 -4.959 14.291 1.00 97.75 122 VAL A CA 1
ATOM 976 C C . VAL A 1 122 ? -4.583 -4.749 13.848 1.00 97.75 122 VAL A C 1
ATOM 978 O O . VAL A 1 122 ? -5.192 -3.729 14.170 1.00 97.75 122 VAL A O 1
ATOM 981 N N . GLY A 1 123 ? -5.171 -5.712 13.131 1.00 98.06 123 GLY A N 1
ATOM 982 C CA . GLY A 1 123 ? -6.571 -5.712 12.701 1.00 98.06 123 GLY A CA 1
ATOM 983 C C . GLY A 1 123 ? -6.848 -4.991 11.380 1.00 98.06 123 GLY A C 1
ATOM 984 O O . GLY A 1 123 ? -8.002 -4.638 11.120 1.00 98.06 123 GLY A O 1
ATOM 985 N N . ILE A 1 124 ? -5.824 -4.736 10.560 1.00 98.38 124 ILE A N 1
ATOM 986 C CA . ILE A 1 124 ? -5.987 -4.188 9.207 1.00 98.38 124 ILE A CA 1
ATOM 987 C C . ILE A 1 124 ? -6.321 -5.337 8.249 1.00 98.38 124 ILE A C 1
ATOM 989 O O . ILE A 1 124 ? -5.720 -6.404 8.313 1.00 98.38 124 ILE A O 1
ATOM 993 N N . SER A 1 125 ? -7.285 -5.129 7.348 1.00 98.06 125 SER A N 1
ATOM 994 C CA . SER A 1 125 ? -7.559 -6.105 6.285 1.00 98.06 125 SER A CA 1
ATOM 995 C C . SER A 1 125 ? -6.470 -6.056 5.222 1.00 98.06 125 SER A C 1
ATOM 997 O O . SER A 1 125 ? -6.023 -4.978 4.848 1.00 98.06 125 SER A O 1
ATOM 999 N N . THR A 1 126 ? -6.067 -7.203 4.700 1.00 98.50 126 THR A N 1
ATOM 1000 C CA . THR A 1 126 ? -4.891 -7.337 3.834 1.00 98.50 126 THR A CA 1
ATOM 1001 C C . THR A 1 126 ? -5.250 -7.908 2.474 1.00 98.50 126 THR A C 1
ATOM 1003 O O . THR A 1 126 ? -6.182 -8.701 2.328 1.00 98.50 126 THR A O 1
ATOM 1006 N N . VAL A 1 127 ? -4.495 -7.491 1.460 1.00 98.62 127 VAL A N 1
A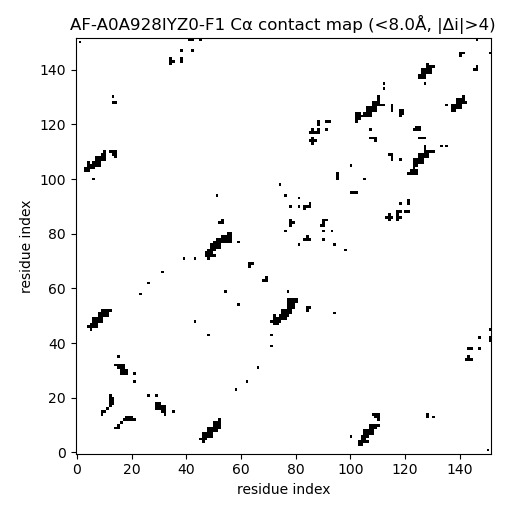TOM 1007 C CA . VAL A 1 127 ? -4.523 -8.083 0.124 1.00 98.62 127 VAL A CA 1
ATOM 1008 C C . VAL A 1 127 ? -3.087 -8.255 -0.352 1.00 98.62 127 VAL A C 1
ATOM 1010 O O . VAL A 1 127 ? -2.333 -7.284 -0.417 1.00 98.62 127 VAL A O 1
ATOM 1013 N N . LEU A 1 128 ? -2.716 -9.479 -0.718 1.00 98.69 128 LEU A N 1
ATOM 1014 C CA . LEU A 1 128 ? -1.447 -9.744 -1.378 1.00 98.69 128 LEU A CA 1
ATOM 1015 C C . LEU A 1 128 ? -1.530 -9.346 -2.850 1.00 98.69 128 LEU A C 1
ATOM 1017 O O . LEU A 1 128 ? -2.343 -9.886 -3.602 1.00 98.69 128 LEU A O 1
ATOM 1021 N N . PHE A 1 129 ? -0.648 -8.443 -3.274 1.00 98.44 129 PHE A N 1
ATOM 1022 C CA . PHE A 1 129 ? -0.406 -8.164 -4.685 1.00 98.44 129 PHE A CA 1
ATOM 1023 C C . PHE A 1 129 ? 0.669 -9.129 -5.206 1.00 98.44 129 PHE A C 1
ATOM 1025 O O . PHE A 1 129 ? 1.872 -8.883 -5.114 1.00 98.44 129 PHE A O 1
ATOM 1032 N N . ASN A 1 130 ? 0.233 -10.274 -5.722 1.00 96.94 130 ASN A N 1
ATOM 1033 C CA . ASN A 1 130 ? 1.073 -11.458 -5.846 1.00 96.94 130 ASN A CA 1
ATOM 1034 C C . ASN A 1 130 ? 1.753 -11.604 -7.213 1.00 96.94 130 ASN A C 1
ATOM 1036 O O . ASN A 1 130 ? 1.438 -12.499 -7.992 1.00 96.94 130 ASN A O 1
ATOM 1040 N N . ARG A 1 131 ? 2.727 -10.744 -7.519 1.00 92.50 131 ARG A N 1
ATOM 1041 C CA . ARG A 1 131 ? 3.501 -10.868 -8.773 1.00 92.50 131 ARG A CA 1
ATOM 1042 C C . ARG A 1 131 ? 4.447 -12.075 -8.807 1.00 92.50 131 ARG A C 1
ATOM 1044 O O . ARG A 1 131 ? 4.837 -12.486 -9.894 1.00 92.50 131 ARG A O 1
ATOM 1051 N N . ASN A 1 132 ? 4.826 -12.602 -7.640 1.00 88.75 132 ASN A N 1
ATOM 1052 C CA . ASN A 1 132 ? 5.829 -13.665 -7.487 1.00 88.75 132 ASN A CA 1
ATOM 1053 C C . ASN A 1 132 ? 5.238 -15.066 -7.305 1.00 88.75 132 ASN A C 1
ATOM 1055 O O . ASN A 1 132 ? 6.002 -16.015 -7.156 1.00 88.75 132 ASN A O 1
ATOM 1059 N N . GLU A 1 133 ? 3.910 -15.198 -7.288 1.00 90.75 133 GLU A N 1
ATOM 1060 C CA . GLU A 1 133 ? 3.226 -16.454 -6.953 1.00 90.75 133 GLU A CA 1
ATOM 1061 C C . GLU A 1 133 ? 3.608 -16.990 -5.555 1.00 90.75 133 GLU A C 1
ATOM 1063 O O . GLU A 1 133 ? 3.683 -18.195 -5.318 1.00 90.75 133 GLU A O 1
ATOM 1068 N N . ASP A 1 134 ? 3.828 -16.079 -4.604 1.00 92.25 134 ASP A N 1
ATOM 1069 C CA . ASP A 1 134 ? 4.066 -16.408 -3.203 1.00 92.25 134 ASP A CA 1
ATOM 1070 C C . ASP A 1 134 ? 2.833 -17.088 -2.586 1.00 92.25 134 ASP A C 1
ATOM 1072 O O . ASP A 1 134 ? 1.683 -16.778 -2.913 1.00 92.25 134 ASP A O 1
ATOM 1076 N N . ASN A 1 135 ? 3.065 -18.015 -1.655 1.00 93.88 135 ASN A N 1
ATOM 1077 C CA . ASN A 1 135 ? 1.988 -18.680 -0.929 1.00 93.88 135 ASN A CA 1
ATOM 1078 C C . ASN A 1 135 ? 1.456 -17.770 0.183 1.00 93.88 135 ASN A C 1
ATOM 1080 O O . ASN A 1 135 ? 2.185 -17.442 1.121 1.00 93.88 135 ASN A O 1
ATOM 1084 N N . PHE A 1 136 ? 0.172 -17.430 0.113 1.00 95.12 136 PHE A N 1
ATOM 1085 C CA . PHE A 1 136 ? -0.522 -16.649 1.129 1.00 95.12 136 PHE A CA 1
ATOM 1086 C C . PHE A 1 136 ? -1.949 -17.159 1.301 1.00 95.12 136 PHE A C 1
ATOM 1088 O O . PHE A 1 136 ? -2.700 -17.271 0.333 1.00 95.12 136 PHE A O 1
ATOM 1095 N N . ASP A 1 137 ? -2.309 -17.489 2.540 1.00 94.25 137 ASP A N 1
ATOM 1096 C CA . ASP A 1 137 ? -3.647 -17.960 2.903 1.00 94.25 137 ASP A CA 1
ATOM 1097 C C . ASP A 1 137 ? -4.551 -16.760 3.216 1.00 94.25 137 ASP A C 1
ATOM 1099 O O . ASP A 1 137 ? -4.922 -16.501 4.358 1.00 94.25 137 ASP A O 1
ATOM 1103 N N . GLY A 1 138 ? -4.823 -15.961 2.185 1.00 94.62 138 GLY A N 1
ATOM 1104 C CA . GLY A 1 138 ? -5.571 -14.716 2.297 1.00 94.62 138 GLY A CA 1
ATOM 1105 C C . GLY A 1 138 ? -5.959 -14.147 0.936 1.00 94.62 138 GLY A C 1
ATOM 1106 O O . GLY A 1 138 ? -5.757 -14.764 -0.115 1.00 94.62 138 GLY A O 1
ATOM 1107 N N . MET A 1 139 ? -6.556 -12.955 0.943 1.00 97.19 139 MET A N 1
ATOM 1108 C CA . MET A 1 139 ? -7.003 -12.314 -0.291 1.00 97.19 139 MET A CA 1
ATOM 1109 C C . MET A 1 139 ? -5.804 -11.978 -1.174 1.00 97.19 139 MET A C 1
ATOM 1111 O O . MET A 1 139 ? -4.848 -11.354 -0.721 1.00 97.19 139 MET A O 1
ATOM 1115 N N . THR A 1 140 ? -5.866 -12.393 -2.434 1.00 98.19 140 THR A N 1
ATOM 1116 C CA . THR A 1 140 ? -4.752 -12.293 -3.376 1.00 98.19 140 THR A CA 1
ATOM 1117 C C . THR A 1 140 ? -5.251 -11.751 -4.706 1.00 98.19 140 THR A C 1
ATOM 1119 O O . THR A 1 140 ? -6.305 -12.166 -5.185 1.00 98.19 140 THR A O 1
ATOM 1122 N N . VAL A 1 141 ? -4.489 -10.833 -5.295 1.00 98.31 141 VAL A N 1
ATOM 1123 C CA . VAL A 1 141 ? -4.727 -10.268 -6.628 1.00 98.31 141 VAL A CA 1
ATOM 1124 C C . VAL A 1 141 ? -3.420 -10.211 -7.407 1.00 98.31 141 VAL A C 1
ATOM 1126 O O . VAL A 1 141 ? -2.348 -10.060 -6.824 1.00 98.31 141 VAL A O 1
ATOM 1129 N N . TYR A 1 142 ? -3.504 -10.285 -8.730 1.00 97.44 142 TYR A N 1
ATOM 1130 C CA . TYR A 1 142 ? -2.338 -10.272 -9.624 1.00 97.44 142 TYR A CA 1
ATOM 1131 C C . TYR A 1 142 ? -2.23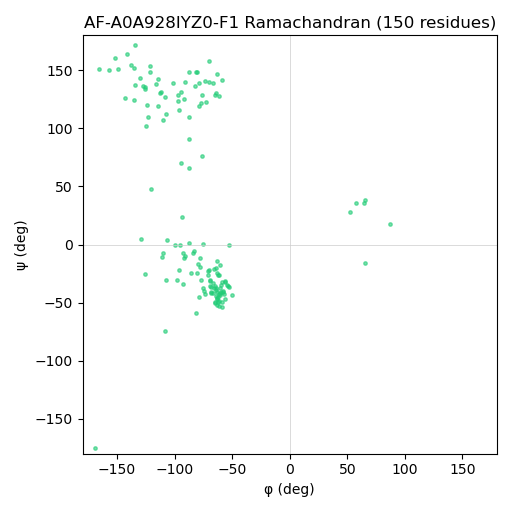2 -8.983 -10.445 1.00 97.44 142 TYR A C 1
ATOM 1133 O O . TYR A 1 142 ? -1.247 -8.752 -11.147 1.00 97.44 142 TYR A O 1
ATOM 1141 N N . SER A 1 143 ? -3.252 -8.127 -10.374 1.00 97.81 143 SER A N 1
ATOM 1142 C CA . SER A 1 143 ? -3.310 -6.872 -11.116 1.00 97.81 143 SER A CA 1
ATOM 1143 C C . SER A 1 143 ? -4.154 -5.822 -10.400 1.00 97.81 143 SER A C 1
ATOM 1145 O O . SER A 1 143 ? -5.041 -6.134 -9.604 1.00 97.81 143 SER A O 1
ATOM 1147 N N . PHE A 1 144 ? -3.948 -4.553 -10.757 1.00 98.31 144 PHE A N 1
ATOM 1148 C CA . PHE A 1 144 ? -4.818 -3.464 -10.310 1.00 98.31 144 PHE A CA 1
ATOM 1149 C C . PHE A 1 144 ? -6.266 -3.610 -10.797 1.00 98.31 144 PHE A C 1
ATOM 1151 O O . PHE A 1 144 ? -7.183 -3.123 -10.138 1.00 98.31 144 PHE A O 1
ATOM 1158 N N . LYS A 1 145 ? -6.491 -4.306 -11.921 1.00 97.81 145 LYS A N 1
ATOM 1159 C CA . LYS A 1 145 ? -7.842 -4.628 -12.387 1.00 97.81 145 LYS A CA 1
ATOM 1160 C C . LYS A 1 145 ? -8.541 -5.570 -11.408 1.00 97.81 145 LYS A C 1
ATOM 1162 O O . LYS A 1 145 ? -9.662 -5.291 -11.006 1.00 97.81 145 LYS A O 1
ATOM 1167 N N . GLU A 1 146 ? -7.881 -6.654 -11.011 1.00 97.94 146 GLU A N 1
ATOM 1168 C CA . GLU A 1 146 ? -8.437 -7.589 -10.026 1.00 97.94 146 GLU A CA 1
ATOM 1169 C C . GLU A 1 146 ? -8.641 -6.920 -8.671 1.00 97.94 146 GLU A C 1
ATOM 1171 O O . GLU A 1 146 ? -9.693 -7.105 -8.068 1.00 97.94 146 GLU A O 1
ATOM 1176 N N . LEU A 1 147 ? -7.689 -6.082 -8.236 1.00 97.88 147 LEU A N 1
ATOM 1177 C CA . LEU A 1 147 ? -7.855 -5.268 -7.034 1.00 97.88 147 LEU A CA 1
ATOM 1178 C C . LEU A 1 147 ? -9.116 -4.403 -7.128 1.00 97.88 147 LEU A C 1
ATOM 1180 O O . LEU A 1 147 ? -9.914 -4.388 -6.200 1.00 97.88 147 LEU A O 1
ATOM 1184 N N . PHE A 1 148 ? -9.342 -3.724 -8.254 1.00 96.88 148 PHE A N 1
ATOM 1185 C CA . PHE A 1 148 ? -10.573 -2.962 -8.463 1.00 96.88 148 PHE A CA 1
ATOM 1186 C C . PHE A 1 148 ? -11.825 -3.845 -8.429 1.00 96.88 148 PHE A C 1
ATOM 1188 O O . PHE A 1 148 ? -12.811 -3.463 -7.813 1.00 96.88 148 PHE A O 1
ATOM 1195 N N . ASP A 1 149 ? -11.795 -5.024 -9.049 1.00 95.88 149 ASP A N 1
ATOM 1196 C CA . ASP A 1 149 ? -12.955 -5.919 -9.112 1.00 95.88 149 ASP A CA 1
ATOM 1197 C C . ASP A 1 149 ? -13.412 -6.386 -7.708 1.00 95.88 149 ASP A C 1
ATOM 1199 O O . ASP A 1 149 ? -14.598 -6.665 -7.515 1.00 95.88 149 ASP A O 1
ATOM 1203 N N . ILE A 1 150 ? -12.507 -6.429 -6.717 1.00 93.94 150 ILE A N 1
ATOM 1204 C CA . ILE A 1 150 ? -12.824 -6.842 -5.336 1.00 93.94 150 ILE A CA 1
ATOM 1205 C C . ILE A 1 150 ? -13.192 -5.686 -4.390 1.00 93.94 150 ILE A C 1
ATOM 1207 O O . ILE A 1 150 ? -14.031 -5.885 -3.508 1.00 93.94 150 ILE A O 1
ATOM 1211 N N . ILE A 1 151 ? -12.594 -4.494 -4.539 1.00 92.50 151 ILE A N 1
ATOM 1212 C CA . ILE A 1 151 ? -12.817 -3.357 -3.616 1.00 92.50 151 ILE A CA 1
ATOM 1213 C C . ILE A 1 151 ? -13.597 -2.186 -4.235 1.00 92.50 151 ILE A C 1
ATOM 1215 O O . ILE A 1 151 ? -13.954 -1.245 -3.526 1.00 92.50 151 ILE A O 1
ATOM 1219 N N . GLY A 1 152 ? -13.802 -2.198 -5.553 1.00 83.50 152 GLY A N 1
ATOM 1220 C CA . GLY A 1 152 ? -14.275 -1.060 -6.341 1.00 83.50 152 GLY A CA 1
ATOM 1221 C C . GLY A 1 152 ? -15.771 -0.947 -6.538 1.00 83.50 152 GLY A C 1
ATOM 1222 O O . GLY A 1 152 ? -16.582 -1.229 -5.629 1.00 83.50 152 GLY A O 1
#

Mean predicted aligned error: 3.59 Å